Protein AF-A0A498FDW2-F1 (afdb_monomer_lite)

Sequence (75 aa):
MSKNIAISDEVYRRLKREKGDRSFSEVIADTLDSGGGLTDVTGQQILDPETYDDVDVEMERLSDGTLDRLTDETP

pLDDT: mean 71.2, std 10.95, range [51.28, 84.38]

Radius of gyration: 22.55 Å; chains: 1; bounding box: 59×33×45 Å

Secondary structure (DSSP, 8-state):
--------HHHHHHHHHHHTTS-HHHHHHHHHHHS--HHHHTTS--S-HHHHHHHHHHHHHHHHHHHHHHHHT--

Structure (mmCIF, N/CA/C/O backbone):
data_AF-A0A498FDW2-F1
#
_entry.id   AF-A0A498FDW2-F1
#
loop_
_atom_site.group_PDB
_atom_site.id
_atom_site.type_symbol
_atom_site.label_atom_id
_atom_site.label_alt_id
_atom_site.label_comp_id
_atom_site.label_asym_id
_atom_site.label_entity_id
_atom_site.label_seq_id
_atom_site.pdbx_PDB_ins_code
_atom_site.Cartn_x
_atom_site.Cartn_y
_atom_site.Cartn_z
_atom_site.occupancy
_atom_site.B_iso_or_equiv
_atom_site.auth_seq_id
_atom_site.auth_comp_id
_atom_site.auth_asym_id
_atom_site.auth_atom_id
_atom_site.pdbx_PDB_model_num
ATOM 1 N N . MET A 1 1 ? 1.533 -14.351 18.441 1.00 51.28 1 MET A N 1
ATOM 2 C CA . MET A 1 1 ? 2.595 -13.375 18.113 1.00 51.28 1 MET A CA 1
ATOM 3 C C . MET A 1 1 ? 1.925 -12.135 17.554 1.00 51.28 1 MET A C 1
ATOM 5 O O . MET A 1 1 ? 1.342 -12.224 16.481 1.00 51.28 1 MET A O 1
ATOM 9 N N . SER A 1 2 ? 1.920 -11.023 18.286 1.00 63.41 2 SER A N 1
ATOM 10 C CA . SER A 1 2 ? 1.442 -9.744 17.754 1.00 63.41 2 SER A CA 1
ATOM 11 C C . SER A 1 2 ? 2.526 -9.134 16.864 1.00 63.41 2 SER A C 1
ATOM 13 O O . SER A 1 2 ? 3.703 -9.134 17.220 1.00 63.41 2 SER A O 1
ATOM 15 N N . LYS A 1 3 ? 2.136 -8.646 15.686 1.00 73.81 3 LYS A N 1
ATOM 16 C CA . LYS A 1 3 ? 3.001 -7.854 14.808 1.00 73.81 3 LYS A CA 1
ATOM 17 C C . LYS A 1 3 ? 2.547 -6.404 14.910 1.00 73.81 3 LYS A C 1
ATOM 19 O O . LYS A 1 3 ? 1.361 -6.126 14.758 1.00 73.81 3 LYS A O 1
ATOM 24 N N . ASN A 1 4 ? 3.481 -5.506 15.195 1.00 78.62 4 ASN A N 1
ATOM 25 C CA . ASN A 1 4 ? 3.207 -4.075 15.219 1.00 78.62 4 ASN A CA 1
ATOM 26 C C . ASN A 1 4 ? 3.432 -3.516 13.816 1.00 78.62 4 ASN A C 1
ATOM 28 O O . ASN A 1 4 ? 4.471 -3.778 13.212 1.00 78.62 4 ASN A O 1
ATOM 32 N N . ILE A 1 5 ? 2.465 -2.754 13.313 1.00 75.12 5 ILE A N 1
ATOM 33 C CA . ILE A 1 5 ? 2.560 -2.054 12.033 1.00 75.12 5 ILE A CA 1
ATOM 34 C C . ILE A 1 5 ? 2.307 -0.568 12.265 1.00 75.12 5 ILE A C 1
ATOM 36 O O . ILE A 1 5 ? 1.440 -0.197 13.057 1.00 75.12 5 ILE A O 1
ATOM 40 N N . ALA A 1 6 ? 3.076 0.275 11.587 1.00 81.06 6 ALA A N 1
ATOM 41 C CA . ALA A 1 6 ? 2.835 1.709 11.534 1.00 81.06 6 ALA A CA 1
ATOM 42 C C . ALA A 1 6 ? 2.105 2.025 10.226 1.00 81.06 6 ALA A C 1
ATOM 44 O O . ALA A 1 6 ? 2.499 1.543 9.166 1.00 81.06 6 ALA A O 1
ATOM 45 N N . ILE A 1 7 ? 1.040 2.818 10.306 1.00 78.25 7 ILE A N 1
ATOM 46 C CA . ILE A 1 7 ? 0.242 3.239 9.150 1.00 78.25 7 ILE A CA 1
ATOM 47 C C . ILE A 1 7 ? 0.023 4.748 9.204 1.00 78.25 7 ILE A C 1
ATOM 49 O O . ILE A 1 7 ? 0.077 5.344 10.279 1.00 78.25 7 ILE A O 1
ATOM 53 N N . SER A 1 8 ? -0.237 5.364 8.051 1.00 82.00 8 SER A N 1
ATOM 54 C CA . SER A 1 8 ? -0.576 6.786 7.991 1.00 82.00 8 SER A CA 1
ATOM 55 C C . SER A 1 8 ? -1.988 7.056 8.527 1.00 82.00 8 SER A C 1
ATOM 57 O O . SER A 1 8 ? -2.878 6.202 8.466 1.00 82.00 8 SER A O 1
ATOM 59 N N . ASP A 1 9 ? -2.221 8.284 8.993 1.00 81.44 9 ASP A N 1
ATOM 60 C CA . ASP A 1 9 ? -3.528 8.732 9.497 1.00 81.44 9 ASP A CA 1
ATOM 61 C C . ASP A 1 9 ? -4.648 8.629 8.452 1.00 81.44 9 ASP A C 1
ATOM 63 O O . ASP A 1 9 ? -5.823 8.447 8.777 1.00 81.44 9 ASP A O 1
ATOM 67 N N . GLU A 1 10 ? -4.310 8.753 7.171 1.00 81.50 10 GLU A N 1
ATOM 68 C CA . GLU A 1 10 ? -5.249 8.548 6.071 1.00 81.50 10 GLU A CA 1
ATOM 69 C C . GLU A 1 10 ? -5.720 7.092 5.994 1.00 81.50 10 GLU A C 1
ATOM 71 O O . GLU A 1 10 ? -6.927 6.832 5.982 1.00 81.50 10 GLU A O 1
ATOM 76 N N . VAL A 1 11 ? -4.777 6.147 6.031 1.00 79.69 11 VAL A N 1
ATOM 77 C CA . VAL A 1 11 ? -5.067 4.709 6.012 1.00 79.69 11 VAL A CA 1
ATOM 78 C C . VAL A 1 11 ? -5.845 4.310 7.266 1.00 79.69 11 VAL A C 1
ATOM 80 O O . VAL A 1 11 ? -6.838 3.590 7.167 1.00 79.69 11 VAL A O 1
ATOM 83 N N . TYR A 1 12 ? -5.492 4.862 8.430 1.00 81.62 12 TYR A N 1
ATOM 84 C CA . TYR A 1 12 ? -6.248 4.670 9.669 1.00 81.62 12 TYR A CA 1
ATOM 85 C C . TYR A 1 12 ? -7.704 5.148 9.551 1.00 81.62 12 TYR A C 1
ATOM 87 O O . TYR A 1 12 ? -8.628 4.437 9.952 1.00 81.62 12 TYR A O 1
ATOM 95 N N . ARG A 1 13 ? -7.944 6.335 8.973 1.00 84.38 13 ARG A N 1
ATOM 96 C CA . ARG A 1 13 ? -9.305 6.869 8.778 1.00 84.38 13 ARG A CA 1
ATOM 97 C C . ARG A 1 13 ? -10.136 6.004 7.837 1.00 84.38 13 ARG A C 1
ATOM 99 O O . ARG A 1 13 ? -11.324 5.811 8.100 1.00 84.38 13 ARG A O 1
ATOM 106 N N . ARG A 1 14 ? -9.528 5.479 6.773 1.00 82.00 14 ARG A N 1
ATOM 107 C CA . ARG A 1 14 ? -10.184 4.545 5.851 1.00 82.00 14 ARG A CA 1
ATOM 108 C C . ARG A 1 14 ? -10.542 3.235 6.557 1.00 82.00 14 ARG A C 1
ATOM 110 O O . ARG A 1 14 ? -11.716 2.876 6.585 1.00 82.00 14 ARG A O 1
ATOM 117 N N . LEU A 1 15 ? -9.579 2.617 7.243 1.00 82.06 15 LEU A N 1
ATOM 118 C CA . LEU A 1 15 ? -9.788 1.407 8.048 1.00 82.06 15 LEU A CA 1
ATOM 119 C C . LEU A 1 15 ? -10.886 1.591 9.099 1.00 82.06 15 LEU A C 1
ATOM 121 O O . LEU A 1 15 ? -11.719 0.712 9.292 1.00 82.06 15 LEU A O 1
ATOM 125 N N . LYS A 1 16 ? -10.935 2.749 9.764 1.00 81.75 16 LYS A N 1
ATOM 126 C CA . LYS A 1 16 ? -11.962 3.048 10.770 1.00 81.75 16 LYS A CA 1
ATOM 127 C C . LYS A 1 16 ? -13.378 3.086 10.182 1.00 81.75 16 LYS A C 1
ATOM 129 O O . LYS A 1 16 ? -14.318 2.736 10.889 1.00 81.75 16 LYS A O 1
ATOM 134 N N . ARG A 1 17 ? -13.540 3.489 8.917 1.00 80.69 17 ARG A N 1
ATOM 135 C CA . ARG A 1 17 ? -14.837 3.459 8.215 1.00 80.69 17 ARG A CA 1
ATOM 136 C C . ARG A 1 17 ? -15.235 2.043 7.802 1.00 80.69 17 ARG A C 1
ATOM 138 O O . ARG A 1 17 ? -16.405 1.700 7.880 1.00 80.69 17 ARG A O 1
ATOM 145 N N . GLU A 1 18 ? -14.264 1.240 7.387 1.00 76.75 18 GLU A N 1
ATOM 146 C CA . GLU A 1 18 ? -14.467 -0.094 6.805 1.00 76.75 18 GLU A CA 1
ATOM 147 C C . GLU A 1 18 ? -14.600 -1.213 7.855 1.00 76.75 18 GLU A C 1
ATOM 149 O O . GLU A 1 18 ? -15.262 -2.232 7.636 1.00 76.75 18 GLU A O 1
ATOM 154 N N . LYS A 1 19 ? -14.013 -0.997 9.036 1.00 80.81 19 LYS A N 1
ATOM 155 C CA . LYS A 1 19 ? -14.112 -1.878 10.202 1.00 80.81 19 LYS A CA 1
ATOM 156 C C . LYS A 1 19 ? -15.547 -2.042 10.700 1.00 80.81 19 LYS A C 1
ATOM 158 O O . LYS A 1 19 ? -15.961 -3.171 10.955 1.00 80.81 19 LYS A O 1
ATOM 163 N N . GLY A 1 20 ? -16.288 -0.945 10.871 1.00 81.50 20 GLY A N 1
ATOM 164 C CA . GLY A 1 20 ? -17.567 -0.978 11.589 1.00 81.50 20 GLY A CA 1
ATOM 165 C C . GLY A 1 20 ? -17.411 -1.673 12.952 1.00 81.50 20 GLY A C 1
ATOM 166 O O . GLY A 1 20 ? -16.584 -1.255 13.772 1.00 81.50 20 GLY A O 1
ATOM 167 N N . ASP A 1 21 ? -18.134 -2.781 13.141 1.00 84.38 21 ASP A N 1
ATOM 168 C CA . ASP A 1 21 ? -18.115 -3.608 14.359 1.00 84.38 21 ASP A CA 1
ATOM 169 C C . ASP A 1 21 ? -17.002 -4.678 14.396 1.00 84.38 21 ASP A C 1
ATOM 171 O O . ASP A 1 21 ? -16.723 -5.238 15.456 1.00 84.38 21 ASP A O 1
ATOM 175 N N . ARG A 1 22 ? -16.321 -4.947 13.273 1.00 83.62 22 ARG A N 1
ATOM 176 C CA . ARG A 1 22 ? -15.262 -5.977 13.165 1.00 83.62 22 ARG A CA 1
ATOM 177 C C . ARG A 1 22 ? -13.972 -5.553 13.855 1.00 83.62 22 ARG A C 1
ATOM 179 O O . ARG A 1 22 ? -13.852 -4.406 14.277 1.00 83.62 22 ARG A O 1
ATOM 186 N N . SER A 1 23 ? -12.9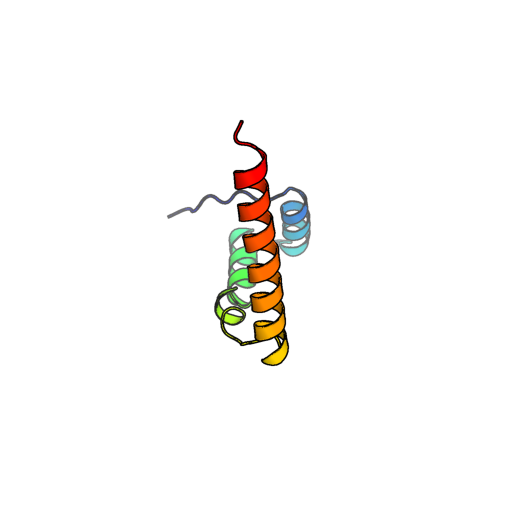70 -6.421 13.990 1.00 83.69 23 SER A N 1
ATOM 187 C CA . SER A 1 23 ? -11.651 -5.989 14.493 1.00 83.69 23 SER A CA 1
ATOM 188 C C . SER A 1 23 ? -10.791 -5.363 13.380 1.00 83.69 23 SER A C 1
ATOM 190 O O . SER A 1 23 ? -10.967 -5.668 12.204 1.00 83.69 23 SER A O 1
ATOM 192 N N . PHE A 1 24 ? -9.834 -4.489 13.726 1.00 79.88 24 PHE A N 1
ATOM 193 C CA . PHE A 1 24 ? -8.887 -3.958 12.727 1.00 79.88 24 PHE A CA 1
ATOM 194 C C . PHE A 1 24 ? -8.047 -5.074 12.097 1.00 79.88 24 PHE A C 1
ATOM 196 O O . PHE A 1 24 ? -7.792 -5.046 10.900 1.00 79.88 24 PHE A O 1
ATOM 203 N N . SER A 1 25 ? -7.641 -6.060 12.898 1.00 80.44 25 SER A N 1
ATOM 204 C CA . SER A 1 25 ? -6.849 -7.197 12.431 1.00 80.44 25 SER A CA 1
ATOM 205 C C . SER A 1 25 ? -7.599 -8.049 11.410 1.00 80.44 25 SER A C 1
ATOM 207 O O . SER A 1 25 ? -6.985 -8.520 10.466 1.00 80.44 25 SER A O 1
ATOM 209 N N . GLU A 1 26 ? -8.909 -8.204 11.581 1.00 81.00 26 GLU A N 1
ATOM 210 C CA . GLU A 1 26 ? -9.780 -8.966 10.681 1.00 81.00 26 GLU A CA 1
ATOM 211 C C . GLU A 1 26 ? -9.918 -8.275 9.322 1.00 81.00 26 GLU A C 1
ATOM 213 O O . GLU A 1 26 ? -9.658 -8.888 8.298 1.00 81.00 26 GLU A O 1
ATOM 218 N N . VAL A 1 27 ? -10.185 -6.963 9.303 1.00 81.25 27 VAL A N 1
ATOM 219 C CA . VAL A 1 27 ? -10.257 -6.206 8.039 1.00 81.25 27 VAL A CA 1
ATOM 220 C C . VAL A 1 27 ? -8.916 -6.168 7.313 1.00 81.25 27 VAL A C 1
ATOM 222 O O . VAL A 1 27 ? -8.876 -6.263 6.089 1.00 81.25 27 VAL A O 1
ATOM 225 N N . ILE A 1 28 ? -7.811 -6.033 8.050 1.00 78.94 28 ILE A N 1
ATOM 226 C CA . ILE A 1 28 ? -6.472 -6.058 7.453 1.00 78.94 28 ILE A CA 1
ATOM 227 C C . ILE A 1 28 ? -6.176 -7.443 6.871 1.00 78.94 28 ILE A C 1
ATOM 229 O O . ILE A 1 28 ? -5.643 -7.510 5.772 1.00 78.94 28 ILE A O 1
ATOM 233 N N . ALA A 1 29 ? -6.534 -8.526 7.567 1.00 79.19 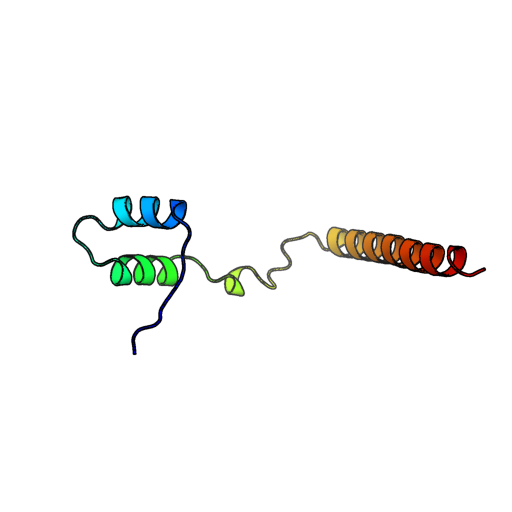29 ALA A N 1
ATOM 234 C CA . ALA A 1 29 ? -6.363 -9.886 7.059 1.00 79.19 29 ALA A CA 1
ATOM 235 C C . ALA A 1 29 ? -7.178 -10.108 5.778 1.00 79.19 29 ALA A C 1
ATOM 237 O O . ALA A 1 29 ? -6.592 -10.456 4.761 1.00 79.19 29 ALA A O 1
ATOM 238 N N . ASP A 1 30 ? -8.470 -9.766 5.784 1.00 77.94 30 ASP A N 1
ATOM 239 C CA . ASP A 1 30 ? -9.335 -9.855 4.600 1.00 77.94 30 ASP A CA 1
ATOM 240 C C . ASP A 1 30 ? -8.765 -9.05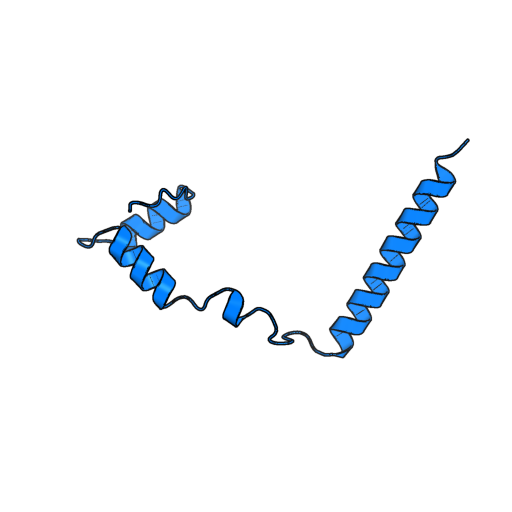4 3.418 1.00 77.94 30 ASP A C 1
ATOM 242 O O . ASP A 1 30 ? -8.795 -9.504 2.275 1.00 77.94 30 ASP A O 1
ATOM 246 N N . THR A 1 31 ? -8.231 -7.857 3.680 1.00 74.12 31 THR A N 1
ATOM 247 C CA . THR A 1 31 ? -7.643 -6.991 2.644 1.00 74.12 31 THR A CA 1
ATOM 248 C C . THR A 1 31 ? -6.326 -7.553 2.112 1.00 74.12 31 THR A C 1
ATOM 250 O O . THR A 1 31 ? -6.044 -7.406 0.930 1.00 74.12 31 THR A O 1
ATOM 253 N N . LEU A 1 32 ? -5.512 -8.186 2.958 1.00 73.25 32 LEU A N 1
ATOM 254 C CA . LEU A 1 32 ? -4.269 -8.839 2.538 1.00 73.25 32 LEU A CA 1
ATOM 255 C C . LEU A 1 32 ? -4.532 -10.147 1.785 1.00 73.25 32 LEU A C 1
ATOM 257 O O . LEU A 1 32 ? -3.758 -10.485 0.899 1.00 73.25 32 LEU A O 1
ATOM 261 N N . ASP A 1 33 ? -5.614 -10.851 2.114 1.00 70.88 33 ASP A N 1
ATOM 262 C CA . ASP A 1 33 ? -6.026 -12.074 1.420 1.00 70.88 33 ASP A CA 1
ATOM 263 C C . ASP A 1 33 ? -6.713 -11.770 0.075 1.00 70.88 33 ASP A C 1
ATOM 265 O O . ASP A 1 33 ? -6.651 -12.579 -0.849 1.00 70.88 33 ASP A O 1
ATOM 269 N N . SER A 1 34 ? -7.371 -10.611 -0.054 1.00 68.62 34 SER A N 1
ATOM 270 C CA . SER A 1 34 ? -8.076 -10.194 -1.281 1.00 68.62 34 SER A CA 1
ATOM 271 C C . SER A 1 34 ? -7.276 -9.255 -2.185 1.00 68.62 34 SER A C 1
ATOM 273 O O . SER A 1 34 ? -7.488 -9.233 -3.399 1.00 68.62 34 SER A O 1
ATOM 275 N N . GLY A 1 35 ? -6.367 -8.464 -1.620 1.00 62.59 35 GLY A N 1
ATOM 276 C CA . GLY A 1 35 ? -5.443 -7.632 -2.370 1.00 62.59 35 GLY A CA 1
ATOM 277 C C . GLY A 1 35 ? -4.339 -8.504 -2.941 1.00 62.59 35 GLY A C 1
ATOM 278 O O . GLY A 1 35 ? -3.512 -9.001 -2.183 1.00 62.59 35 GLY A O 1
ATOM 279 N N . GLY A 1 36 ? -4.323 -8.675 -4.266 1.00 59.19 36 GLY A N 1
ATOM 280 C CA . GLY A 1 36 ? -3.229 -9.361 -4.953 1.00 59.19 36 GLY A CA 1
ATOM 281 C C . GLY A 1 36 ? -1.879 -8.838 -4.459 1.00 59.19 36 GLY A C 1
ATOM 282 O O . GLY A 1 36 ? -1.677 -7.625 -4.321 1.00 59.19 36 GLY A O 1
ATOM 283 N N . GLY A 1 37 ? -0.981 -9.755 -4.116 1.00 63.34 37 GLY A N 1
ATOM 284 C CA . GLY A 1 37 ? 0.334 -9.408 -3.608 1.00 63.34 37 GLY A CA 1
ATOM 285 C C . GLY A 1 37 ? 1.117 -8.639 -4.666 1.00 63.34 37 GLY A C 1
ATOM 286 O O . GLY A 1 37 ? 0.922 -8.832 -5.862 1.00 63.34 37 GLY A O 1
ATOM 287 N N . LEU A 1 38 ? 2.075 -7.803 -4.255 1.00 55.09 38 LEU A N 1
ATOM 288 C CA . LEU A 1 38 ? 3.028 -7.214 -5.210 1.00 55.09 38 LEU A CA 1
ATOM 289 C C . LEU A 1 38 ? 3.716 -8.299 -6.056 1.00 55.09 38 LEU A C 1
ATOM 291 O O . LEU A 1 38 ? 4.005 -8.064 -7.223 1.00 55.09 38 LEU A O 1
ATOM 295 N N . THR A 1 39 ? 3.890 -9.494 -5.482 1.00 59.09 39 THR A N 1
ATOM 296 C CA . THR A 1 39 ? 4.359 -10.710 -6.158 1.00 59.09 39 THR A CA 1
ATOM 297 C C . THR A 1 39 ? 3.526 -11.106 -7.367 1.00 59.09 39 THR A C 1
ATOM 299 O O . THR A 1 39 ? 4.078 -11.648 -8.317 1.00 59.09 39 THR A O 1
ATOM 302 N N . ASP A 1 40 ? 2.225 -10.822 -7.346 1.00 58.03 40 ASP A N 1
ATOM 303 C CA . ASP A 1 40 ? 1.335 -11.132 -8.457 1.00 58.03 40 ASP A CA 1
ATOM 304 C C . ASP A 1 40 ? 1.609 -10.200 -9.634 1.00 58.03 40 ASP A C 1
ATOM 306 O O . ASP A 1 40 ? 1.438 -10.607 -10.772 1.00 58.03 40 ASP A O 1
ATOM 310 N N . VAL A 1 41 ? 2.076 -8.975 -9.386 1.00 58.09 41 VAL A N 1
ATOM 311 C CA . VAL A 1 41 ? 2.330 -7.950 -10.412 1.00 58.09 41 VAL A CA 1
ATOM 312 C C . VAL A 1 41 ? 3.790 -7.966 -10.886 1.00 58.09 41 VAL A C 1
ATOM 314 O O . VAL A 1 41 ? 4.085 -7.663 -12.043 1.00 58.09 41 VAL A O 1
ATOM 317 N N . THR A 1 42 ? 4.729 -8.343 -10.014 1.00 55.62 42 THR A N 1
ATOM 318 C CA . THR A 1 42 ? 6.155 -8.450 -10.349 1.00 55.62 42 THR A CA 1
ATOM 319 C C . THR A 1 42 ? 6.419 -9.633 -11.280 1.00 55.62 42 THR A C 1
ATOM 321 O O . THR A 1 42 ? 6.118 -10.771 -10.937 1.00 55.62 42 THR A O 1
ATOM 324 N N . GLY A 1 43 ? 7.032 -9.376 -12.439 1.00 57.47 43 GLY A N 1
ATOM 325 C CA . GLY A 1 43 ? 7.408 -10.410 -13.415 1.00 57.47 43 GLY A CA 1
ATOM 326 C C . GLY A 1 43 ? 6.409 -10.626 -14.556 1.00 57.47 43 GLY A C 1
ATOM 327 O O . GLY A 1 43 ? 6.695 -11.408 -15.456 1.00 57.47 43 GLY A O 1
ATOM 328 N N . GLN A 1 44 ? 5.281 -9.907 -14.581 1.00 61.12 44 GLN A N 1
ATOM 329 C CA . GLN A 1 44 ? 4.279 -10.037 -15.647 1.00 61.12 44 GLN A CA 1
ATOM 330 C C . GLN A 1 44 ? 4.687 -9.429 -17.005 1.00 61.12 44 GLN A C 1
ATOM 332 O O . GLN A 1 44 ? 3.885 -9.484 -17.928 1.00 61.12 44 GLN A O 1
ATOM 337 N N . GLN A 1 45 ? 5.899 -8.869 -17.150 1.00 62.25 45 GLN A N 1
ATOM 338 C CA . GLN A 1 45 ? 6.334 -8.156 -18.366 1.00 62.25 45 GLN A CA 1
ATOM 339 C C . GLN A 1 45 ? 5.235 -7.213 -18.890 1.00 62.25 45 GLN A C 1
ATOM 341 O O . GLN A 1 45 ? 4.775 -7.331 -20.018 1.00 62.25 45 GLN A O 1
ATOM 346 N N . ILE A 1 46 ? 4.734 -6.343 -18.005 1.00 67.00 46 ILE A N 1
ATOM 347 C CA . ILE A 1 46 ? 3.550 -5.504 -18.268 1.00 67.00 46 ILE A CA 1
ATOM 348 C C . ILE A 1 46 ? 3.829 -4.460 -19.357 1.00 67.00 46 ILE A C 1
ATOM 350 O O . ILE A 1 46 ? 2.902 -3.948 -19.977 1.00 67.00 46 ILE A O 1
ATOM 354 N N . LEU A 1 47 ? 5.102 -4.131 -19.566 1.00 73.19 47 LEU A N 1
ATOM 355 C CA . LEU A 1 47 ? 5.532 -3.233 -20.624 1.00 73.19 47 LEU A CA 1
ATOM 356 C C . LEU A 1 47 ? 5.759 -4.033 -21.908 1.00 73.19 47 LEU A C 1
ATOM 358 O O . LEU A 1 47 ? 6.191 -5.185 -21.855 1.00 73.19 47 LEU A O 1
ATOM 362 N N . ASP A 1 48 ? 5.481 -3.416 -23.054 1.00 75.31 48 ASP A N 1
ATOM 363 C CA . ASP A 1 48 ? 5.798 -4.028 -24.340 1.00 75.31 48 ASP A CA 1
ATOM 364 C C . ASP A 1 48 ? 7.317 -4.272 -24.437 1.00 75.31 48 ASP A C 1
ATOM 366 O O . ASP A 1 48 ? 8.093 -3.482 -23.891 1.00 75.31 48 ASP A O 1
ATOM 370 N N . PRO A 1 49 ? 7.777 -5.331 -25.130 1.00 74.06 49 PRO A N 1
ATOM 371 C CA . PRO A 1 49 ? 9.204 -5.637 -25.261 1.00 74.06 49 PRO A CA 1
ATOM 372 C C . PRO A 1 49 ? 10.049 -4.439 -25.722 1.00 74.06 49 PRO A C 1
ATOM 374 O O . PRO A 1 49 ? 11.122 -4.207 -25.182 1.00 74.06 49 PRO A O 1
ATOM 377 N N . GLU A 1 50 ? 9.516 -3.625 -26.638 1.00 78.38 50 GLU A N 1
ATOM 378 C CA . GLU A 1 50 ? 10.168 -2.411 -27.153 1.00 78.38 50 GLU A CA 1
ATOM 379 C C . GLU A 1 50 ? 10.378 -1.342 -26.062 1.00 78.38 50 GLU A C 1
ATOM 381 O O . GLU A 1 50 ? 11.354 -0.601 -26.092 1.00 78.38 50 GLU A O 1
ATOM 386 N N . THR A 1 51 ? 9.514 -1.296 -25.040 1.00 79.94 51 THR A N 1
ATOM 387 C CA . THR A 1 51 ? 9.661 -0.362 -23.909 1.00 79.94 51 THR A CA 1
ATOM 388 C C . THR A 1 51 ? 10.841 -0.732 -23.010 1.00 79.94 51 THR A C 1
ATOM 390 O O . THR A 1 51 ? 11.420 0.148 -22.378 1.00 79.94 51 THR A O 1
ATOM 393 N N . TYR A 1 52 ? 11.205 -2.016 -22.927 1.00 75.62 52 TYR A N 1
ATOM 394 C CA . TYR A 1 52 ? 12.389 -2.431 -22.173 1.00 75.62 52 TYR A CA 1
ATOM 395 C C . TYR A 1 52 ? 13.670 -1.953 -22.858 1.00 75.62 52 TYR A C 1
ATOM 397 O O . TYR A 1 52 ? 14.521 -1.374 -22.187 1.00 75.62 52 TYR A O 1
ATOM 405 N N . ASP A 1 53 ? 13.751 -2.105 -24.181 1.00 79.31 53 ASP A N 1
ATOM 406 C CA . ASP A 1 53 ? 14.888 -1.627 -24.972 1.00 79.31 53 ASP A CA 1
ATOM 407 C C . ASP A 1 53 ? 15.025 -0.095 -24.881 1.00 79.31 53 ASP A C 1
ATOM 409 O O . ASP A 1 53 ? 16.123 0.423 -24.677 1.00 79.31 53 ASP A O 1
ATOM 413 N N . ASP A 1 54 ? 13.909 0.640 -24.946 1.00 81.44 54 ASP A N 1
ATOM 414 C CA . ASP A 1 54 ? 13.904 2.099 -24.786 1.00 81.44 54 ASP A CA 1
ATOM 415 C C . ASP A 1 54 ? 14.390 2.532 -23.391 1.00 81.44 54 ASP A C 1
ATOM 417 O O . ASP A 1 54 ? 15.172 3.475 -23.267 1.00 81.44 54 ASP A O 1
ATOM 421 N N . VAL A 1 55 ? 13.956 1.848 -22.324 1.00 83.00 55 VAL A N 1
ATOM 422 C CA . VAL A 1 55 ? 14.407 2.144 -20.954 1.00 83.00 55 VAL A CA 1
ATOM 423 C C . VAL A 1 55 ? 15.896 1.850 -20.788 1.00 83.00 55 VAL A C 1
ATOM 425 O O . VAL A 1 55 ? 16.591 2.662 -20.177 1.00 83.00 55 VAL A O 1
ATOM 428 N N . ASP A 1 56 ? 16.398 0.747 -21.342 1.00 79.88 56 ASP A N 1
ATOM 429 C CA . ASP A 1 56 ? 17.821 0.405 -21.275 1.00 79.88 56 ASP A CA 1
ATOM 430 C C . ASP A 1 56 ? 18.678 1.466 -21.985 1.00 79.88 56 ASP A C 1
ATOM 432 O O . ASP A 1 56 ? 19.641 1.969 -21.403 1.00 79.88 56 ASP A O 1
ATOM 436 N N . VAL A 1 57 ? 18.268 1.917 -23.176 1.00 82.38 57 VAL A N 1
ATOM 437 C CA . VAL A 1 57 ? 18.941 3.004 -23.912 1.00 82.38 57 VAL A CA 1
ATOM 438 C C . VAL A 1 57 ? 18.925 4.323 -23.127 1.00 82.38 57 VAL A C 1
ATOM 440 O O . VAL A 1 57 ? 19.921 5.051 -23.076 1.00 82.38 57 VAL A O 1
ATOM 443 N N . GLU A 1 58 ? 17.802 4.654 -22.490 1.00 78.38 58 GLU A N 1
ATOM 444 C CA . GLU A 1 58 ? 17.679 5.846 -21.646 1.00 78.38 58 GLU A CA 1
ATOM 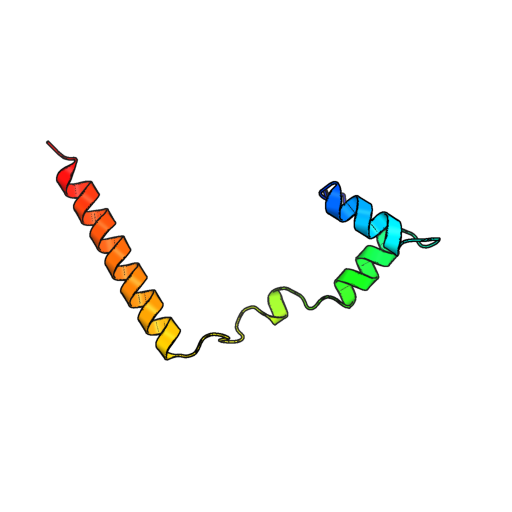445 C C . GLU A 1 58 ? 18.569 5.763 -20.395 1.00 78.38 58 GLU A C 1
ATOM 447 O O . GLU A 1 58 ? 19.199 6.758 -20.018 1.00 78.38 58 GLU A O 1
ATOM 452 N N . MET A 1 59 ? 18.658 4.587 -19.765 1.00 77.44 59 MET A N 1
ATOM 453 C CA . MET A 1 59 ? 19.527 4.347 -18.611 1.00 77.44 59 MET A CA 1
ATOM 454 C C . MET A 1 59 ? 21.009 4.414 -18.980 1.00 77.44 59 MET A C 1
ATOM 456 O O . MET A 1 59 ? 21.780 5.025 -18.233 1.00 77.44 59 MET A O 1
ATOM 460 N N . GLU A 1 60 ? 21.412 3.853 -20.121 1.00 76.19 60 GLU A N 1
ATOM 461 C CA . GLU A 1 60 ? 22.774 3.973 -20.654 1.00 76.19 60 GLU A CA 1
ATOM 462 C C . GLU A 1 60 ? 23.134 5.442 -20.896 1.00 76.19 60 GLU A C 1
ATOM 464 O O . GLU A 1 60 ? 24.122 5.936 -20.352 1.00 76.19 60 GLU A O 1
ATOM 469 N N . ARG A 1 61 ? 22.270 6.200 -21.584 1.00 77.12 61 ARG A N 1
ATOM 470 C CA . ARG A 1 61 ? 22.504 7.627 -21.856 1.00 77.12 61 ARG A CA 1
ATOM 471 C C . ARG A 1 61 ? 22.642 8.468 -20.582 1.00 77.12 61 ARG A C 1
ATOM 473 O O . ARG A 1 61 ? 23.464 9.384 -20.521 1.00 77.12 61 ARG A O 1
ATOM 480 N N . LEU A 1 62 ? 21.816 8.207 -19.568 1.00 74.94 62 LEU A N 1
ATOM 481 C CA . LEU A 1 62 ? 21.883 8.919 -18.286 1.00 74.94 62 LEU A CA 1
ATOM 482 C C . LEU A 1 62 ? 23.113 8.516 -17.456 1.00 74.94 62 LEU A C 1
ATOM 484 O O . LEU A 1 62 ? 23.653 9.343 -16.713 1.00 74.94 62 LEU A O 1
ATOM 488 N N . SER A 1 63 ? 23.571 7.272 -17.595 1.00 63.50 63 SER A N 1
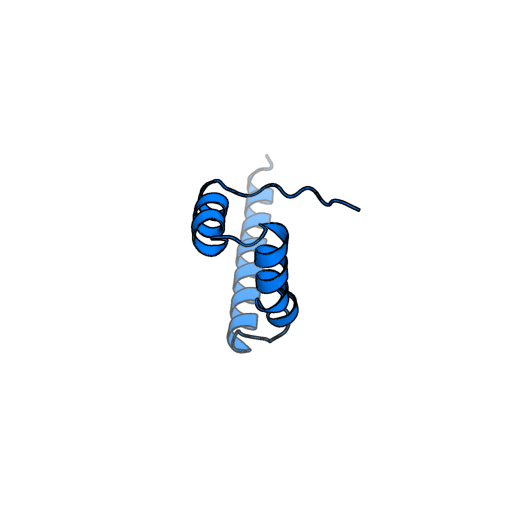ATOM 489 C CA . SER A 1 63 ? 24.773 6.766 -16.925 1.00 63.50 63 SER A CA 1
ATOM 490 C C . SER A 1 63 ? 26.046 7.332 -17.555 1.00 63.50 63 SER A C 1
ATOM 492 O O . SER A 1 63 ? 26.925 7.800 -16.829 1.00 63.50 63 SER A O 1
ATOM 494 N N . ASP A 1 64 ? 26.104 7.418 -18.883 1.00 61.97 64 ASP A N 1
ATOM 495 C CA . ASP A 1 64 ? 27.201 8.070 -19.605 1.00 61.97 64 ASP A CA 1
ATOM 496 C C . ASP A 1 64 ? 27.292 9.564 -19.256 1.00 61.97 64 ASP A C 1
ATOM 498 O O . ASP A 1 64 ? 28.370 10.069 -18.943 1.00 61.97 64 ASP A O 1
ATOM 502 N N . GLY A 1 65 ? 26.152 10.259 -19.154 1.00 57.62 65 GLY A N 1
ATOM 503 C CA . GLY A 1 65 ? 26.108 11.648 -18.677 1.00 57.62 65 GLY A CA 1
ATOM 504 C C . GLY A 1 65 ? 26.524 11.833 -17.206 1.00 57.62 65 GLY A C 1
ATOM 505 O O . GLY A 1 65 ? 26.856 12.946 -16.787 1.00 57.62 65 GLY A O 1
ATOM 506 N N . THR A 1 66 ? 26.518 10.762 -16.407 1.00 55.44 66 THR A N 1
ATOM 507 C CA . THR A 1 66 ? 27.026 10.767 -15.024 1.00 55.44 66 THR A CA 1
ATOM 508 C C . THR A 1 66 ? 28.546 10.581 -14.988 1.00 55.44 66 THR A C 1
ATOM 510 O O . THR A 1 66 ? 29.209 11.219 -14.169 1.00 55.44 66 THR A O 1
ATOM 513 N N . LEU A 1 67 ? 29.116 9.778 -15.895 1.00 55.59 67 LEU A N 1
ATOM 514 C CA . LEU A 1 67 ? 30.568 9.638 -16.051 1.00 55.59 67 LEU A CA 1
ATOM 515 C C . LEU A 1 67 ? 31.213 10.915 -16.605 1.00 55.59 67 LEU A C 1
ATOM 517 O O . LEU A 1 67 ? 32.223 11.351 -16.055 1.00 55.59 67 LEU A O 1
ATOM 521 N N . ASP A 1 68 ? 30.587 11.566 -17.591 1.00 54.81 68 ASP A N 1
ATOM 522 C CA . ASP A 1 68 ? 31.059 12.853 -18.132 1.00 54.81 68 ASP A CA 1
ATOM 523 C C . ASP A 1 68 ? 31.131 13.941 -17.043 1.00 54.81 68 ASP A C 1
ATOM 525 O O . ASP A 1 68 ? 32.095 14.708 -16.974 1.00 54.81 68 ASP A O 1
ATOM 529 N N . ARG A 1 69 ? 30.152 13.971 -16.124 1.00 52.88 69 ARG A N 1
ATOM 530 C CA . ARG A 1 69 ? 30.134 14.920 -14.996 1.00 52.88 69 ARG A CA 1
ATOM 531 C C . ARG A 1 69 ? 31.257 14.653 -13.984 1.00 52.88 69 ARG A C 1
ATOM 533 O O . ARG A 1 69 ? 31.819 15.601 -13.451 1.00 52.88 69 ARG A O 1
ATOM 540 N N . LEU A 1 70 ? 31.609 13.388 -13.737 1.00 52.91 70 LEU A N 1
ATOM 541 C CA . LEU A 1 70 ? 32.714 13.025 -12.836 1.00 52.91 70 LEU A CA 1
ATOM 542 C C . LEU A 1 70 ? 34.090 13.382 -13.423 1.00 52.91 70 LEU A C 1
ATOM 544 O O . LEU A 1 70 ? 35.012 13.683 -12.668 1.00 52.91 70 LEU A O 1
ATOM 548 N N . THR A 1 71 ? 34.241 13.375 -14.752 1.00 54.03 71 THR A N 1
ATOM 549 C CA . THR A 1 71 ? 35.501 13.744 -15.419 1.00 54.03 71 THR A CA 1
ATOM 550 C C . THR A 1 71 ? 35.713 15.252 -15.578 1.00 54.03 71 THR A C 1
ATOM 552 O O . THR A 1 71 ? 36.861 15.678 -15.666 1.00 54.03 71 THR A O 1
ATOM 555 N N . ASP A 1 72 ? 34.647 16.061 -15.570 1.00 54.25 72 ASP A N 1
ATOM 556 C CA . ASP A 1 72 ? 34.714 17.534 -15.666 1.00 54.25 72 ASP A CA 1
ATOM 557 C C . ASP A 1 72 ? 34.972 18.212 -14.296 1.00 54.25 72 ASP A C 1
ATOM 559 O O . ASP A 1 72 ? 35.457 19.337 -14.213 1.00 54.25 72 ASP A O 1
ATOM 563 N N . GLU A 1 73 ? 34.718 17.507 -13.186 1.00 53.25 73 GLU A N 1
ATOM 564 C CA . GLU A 1 73 ? 34.943 18.005 -11.816 1.00 53.25 73 GLU A CA 1
ATOM 565 C C . GLU A 1 73 ? 36.357 17.722 -11.260 1.00 53.25 73 GLU A C 1
ATOM 567 O O . GLU A 1 73 ? 36.605 17.950 -10.073 1.00 53.25 73 GLU A O 1
ATOM 572 N N . THR A 1 74 ? 37.310 17.267 -12.088 1.00 51.69 74 THR A N 1
ATOM 573 C CA . THR A 1 74 ? 38.700 17.015 -11.650 1.00 51.69 74 THR A CA 1
ATOM 574 C C . THR A 1 74 ? 39.684 18.059 -12.215 1.00 51.69 74 THR A C 1
ATOM 576 O O . THR A 1 74 ? 40.149 17.893 -13.344 1.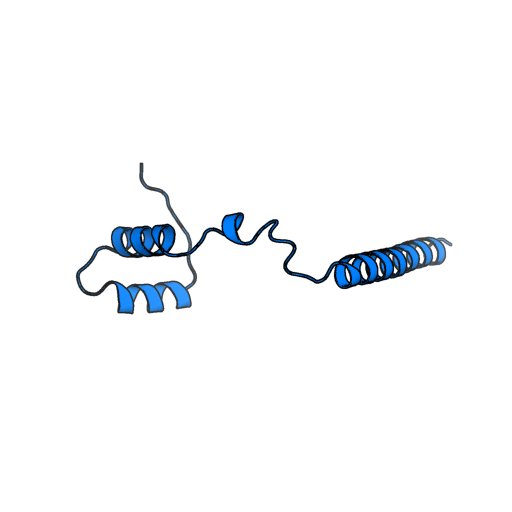00 51.69 74 THR A O 1
ATOM 579 N N . PRO A 1 75 ? 40.024 19.131 -11.467 1.00 51.75 75 PRO A N 1
ATOM 580 C CA . PRO A 1 75 ? 41.208 19.953 -11.724 1.00 51.75 75 PRO A CA 1
ATOM 581 C C . PRO A 1 75 ? 42.506 19.316 -11.198 1.00 51.75 75 PRO A C 1
ATOM 583 O O . PRO A 1 75 ? 42.460 18.592 -10.175 1.00 51.75 75 PRO A O 1
#

Foldseek 3Di:
DDDDDDDDPVVVVVLVVVQVPHDSVVVVVVCVVPPDDVVVVPPPCPDDPVVVVVVVVVVVVVVVVVVVVVVVPDD